Protein AF-A0A1G3BDQ3-F1 (afdb_monomer)

Mean predicted aligned error: 5.45 Å

pLDDT: mean 89.16, std 11.75, range [38.62, 97.94]

Foldseek 3Di:
DDQAFQQDAPPPGDGHRDGPQVPDSHHPVVQLCVCVVFDKDFDPQWDWDADPVQWIWIARNVVRDIGTDDNLLSLLVVCVNVVHRVSVSLVVSCVVVVHDSSVSVVVVVVSSVVCCVVVRIPGDDDD

Solvent-accessible surface area (backbone atoms only — not comparable to full-atom values): 7401 Å² total; per-residue (Å²): 131,85,70,54,58,15,72,51,62,48,98,84,78,53,65,4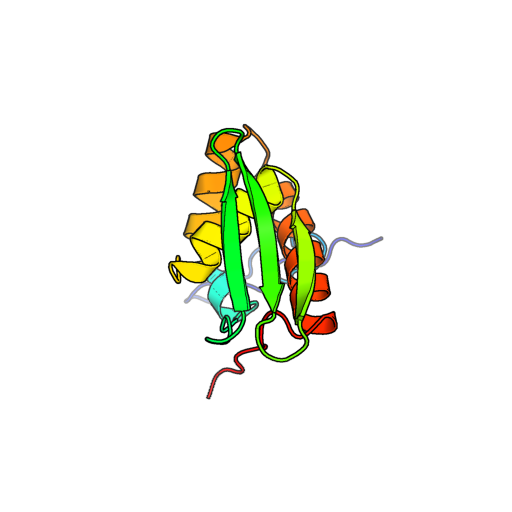5,84,49,54,24,39,82,97,50,57,39,23,82,95,46,44,80,52,42,58,81,76,58,44,69,42,73,48,90,54,50,41,79,50,70,50,98,84,48,36,23,33,39,36,33,69,84,80,71,47,77,46,82,33,55,50,70,53,31,54,53,50,52,43,54,73,68,66,53,57,53,48,55,48,38,52,51,52,20,64,74,71,74,45,59,53,69,58,46,49,44,57,46,51,55,52,50,50,52,33,40,77,70,66,54,26,44,78,48,76,85,127

Radius of gyration: 16.06 Å; Cα contacts (8 Å, |Δi|>4): 171; chains: 1; bounding box: 43×35×44 Å

Nearest PDB structures (foldseek):
  5v1u-assembly2_B  TM=9.048E-01  e=2.085E-05  Thermobaculum terrenum ATCC BAA-798
  6jx3-assembly1_B  TM=8.722E-01  e=1.348E-03  Thermobifida fusca
  8vpo-assembly1_A  TM=6.980E-01  e=4.442E-02  Paramaledivibacter caminithermalis
  7lp4-assembly1_A  TM=5.960E-01  e=4.038E-01  Homo sapiens
  2f21-assembly1_A  TM=6.431E-01  e=1.013E+00  Homo sapiens

Sequence (127 aa):
MSNKQCAFVKRGKNTCRNPAIEGFDFCKSHIDQIDSVLRYKVPDHVRLESSSNELGFIFDANLGHVYYLNTPGTYIFSLMKENKPLPEIVRMVSKRYRVDSTKVLSDFRDFYNNLVDLGLIAKHEAS

Secondary structure (DSSP, 8-state):
---PBP--B-TTSPBP-SBPPTTSSS-GGGGGGGGGT--EE--TTEEEEE-TTS-EEEEETTTTEEEEE-HHHHHHHHHHHTT--HHHHHHHHHHHHT--HHHHHHHHHHHHHHHHHTTSSEE----

Structure (mmCIF, N/CA/C/O backbone):
data_AF-A0A1G3BDQ3-F1
#
_entry.id   AF-A0A1G3BDQ3-F1
#
loop_
_atom_site.group_PDB
_atom_site.id
_atom_site.type_symbol
_atom_site.label_atom_id
_atom_site.label_alt_id
_atom_site.label_comp_id
_atom_site.label_asym_id
_atom_site.label_entity_id
_atom_site.label_seq_id
_atom_site.pdbx_PDB_ins_code
_atom_site.Cartn_x
_atom_site.Cartn_y
_atom_site.Cartn_z
_atom_site.occupancy
_atom_site.B_iso_or_equiv
_atom_site.auth_seq_id
_atom_site.auth_comp_id
_atom_site.auth_asym_id
_atom_site.auth_atom_id
_atom_site.pdbx_PDB_model_num
ATOM 1 N N . MET A 1 1 ? -25.394 6.998 4.418 1.00 47.91 1 MET A N 1
ATOM 2 C CA . MET A 1 1 ? -24.974 5.580 4.387 1.00 47.91 1 MET A CA 1
ATOM 3 C C . MET A 1 1 ? -24.737 5.127 5.822 1.00 47.91 1 MET A C 1
ATOM 5 O O . MET A 1 1 ? -24.151 5.887 6.579 1.00 47.91 1 MET A O 1
ATOM 9 N N . SER A 1 2 ? -25.268 3.972 6.231 1.00 52.28 2 SER A N 1
ATOM 10 C CA . SER A 1 2 ? -25.054 3.432 7.583 1.00 52.28 2 SER A CA 1
ATOM 11 C C . SER A 1 2 ? -23.594 2.993 7.718 1.00 52.28 2 SER A C 1
ATOM 13 O O . SER A 1 2 ? -23.152 2.130 6.960 1.00 52.28 2 SER A O 1
ATOM 15 N N . ASN A 1 3 ? -22.836 3.599 8.638 1.00 65.50 3 ASN A N 1
ATOM 16 C CA . ASN A 1 3 ? -21.499 3.109 8.967 1.00 65.50 3 ASN A CA 1
ATOM 17 C C . ASN A 1 3 ? -21.645 1.712 9.568 1.00 65.50 3 ASN A C 1
ATOM 19 O O . ASN A 1 3 ? -22.240 1.556 10.637 1.00 65.50 3 ASN A O 1
ATOM 23 N N . LYS A 1 4 ? -21.111 0.700 8.871 1.00 83.31 4 LYS A N 1
ATOM 24 C CA . LYS A 1 4 ? -21.060 -0.674 9.380 1.00 83.31 4 LYS A CA 1
ATOM 25 C C . LYS A 1 4 ? -20.415 -0.660 10.766 1.00 83.31 4 LYS A C 1
ATOM 27 O O . LYS A 1 4 ? -19.438 0.052 10.994 1.00 83.31 4 LYS A O 1
ATOM 32 N N . GLN A 1 5 ? -20.971 -1.419 11.704 1.00 88.12 5 GLN A N 1
ATOM 33 C CA . GLN A 1 5 ? -20.341 -1.599 13.010 1.00 88.12 5 GLN A CA 1
ATOM 34 C C . GLN A 1 5 ? -19.093 -2.468 12.879 1.00 88.12 5 GLN A C 1
ATOM 36 O O . GLN A 1 5 ? -19.029 -3.354 12.029 1.00 88.12 5 GLN A O 1
ATOM 41 N N . CYS A 1 6 ? -18.113 -2.213 13.744 1.00 89.50 6 CYS A N 1
ATOM 42 C CA . CYS A 1 6 ? -16.940 -3.061 13.863 1.00 89.50 6 CYS A CA 1
ATOM 43 C C . CYS A 1 6 ? -17.348 -4.501 14.227 1.00 89.50 6 CYS A C 1
ATOM 45 O O . CYS A 1 6 ? -18.009 -4.729 15.238 1.00 89.50 6 CYS A O 1
ATOM 47 N N . ALA A 1 7 ? -16.897 -5.470 13.434 1.00 86.31 7 ALA A N 1
ATOM 48 C CA . ALA A 1 7 ? -17.176 -6.895 13.583 1.00 86.31 7 ALA A CA 1
ATOM 49 C C . ALA A 1 7 ? -16.375 -7.569 14.715 1.00 86.31 7 ALA A C 1
ATOM 51 O O . ALA A 1 7 ? -16.553 -8.756 14.982 1.00 86.31 7 ALA A O 1
ATOM 52 N N . PHE A 1 8 ? -15.492 -6.836 15.402 1.00 84.38 8 PHE A N 1
ATOM 53 C CA . PHE A 1 8 ? -14.625 -7.416 16.422 1.00 84.38 8 PHE A CA 1
ATOM 54 C C . PHE A 1 8 ? -15.410 -7.797 17.684 1.00 84.38 8 PHE A C 1
ATOM 56 O O . PHE A 1 8 ? -16.084 -6.965 18.303 1.00 84.38 8 PHE A O 1
ATOM 63 N N . VAL A 1 9 ? -15.265 -9.055 18.103 1.00 77.88 9 VAL A N 1
ATOM 64 C CA . VAL A 1 9 ? -15.868 -9.603 19.323 1.00 77.88 9 VAL A CA 1
ATOM 65 C C . VAL A 1 9 ? -14.759 -9.917 20.319 1.00 77.88 9 VAL A C 1
ATOM 67 O O . VAL A 1 9 ? -13.880 -10.735 20.050 1.00 77.88 9 VAL A O 1
ATOM 70 N N . LYS A 1 10 ? -14.785 -9.286 21.499 1.00 66.50 10 LYS A N 1
ATOM 71 C CA . LYS A 1 10 ? -13.816 -9.607 22.558 1.00 66.50 10 LYS A CA 1
ATOM 72 C C . LYS A 1 10 ? -14.057 -11.028 23.086 1.00 66.50 10 LYS A C 1
ATOM 74 O O . LYS A 1 10 ? -15.208 -11.463 23.193 1.00 66.50 10 LYS A O 1
ATOM 79 N N . ARG A 1 11 ? -12.988 -11.725 23.506 1.00 53.16 11 ARG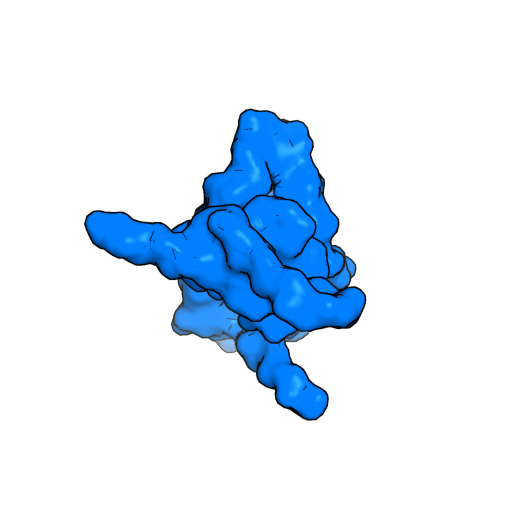 A N 1
ATOM 80 C CA . ARG A 1 11 ? -13.084 -12.958 24.319 1.00 53.16 11 ARG A CA 1
ATOM 81 C C . ARG A 1 11 ? -13.915 -12.635 25.572 1.00 53.16 11 ARG A C 1
ATOM 83 O O . ARG A 1 11 ? -13.428 -11.950 26.462 1.00 53.16 11 ARG A O 1
ATOM 90 N N . GLY A 1 12 ? -15.192 -13.031 25.579 1.00 59.47 12 GLY A N 1
ATOM 91 C CA . GLY A 1 12 ? -16.178 -12.626 26.596 1.00 59.47 12 GLY A CA 1
ATOM 92 C C . GLY A 1 12 ? -17.551 -12.161 26.077 1.00 59.47 12 GLY A C 1
ATOM 93 O O . GLY A 1 12 ? -18.391 -11.811 26.896 1.00 59.47 12 GLY A O 1
ATOM 94 N N . LYS A 1 13 ? -17.809 -12.192 24.756 1.00 61.66 13 LYS A N 1
ATOM 95 C CA . LYS A 1 13 ? -19.111 -11.920 24.084 1.00 61.66 13 LYS A CA 1
ATOM 96 C C . LYS A 1 13 ? -19.553 -10.453 23.952 1.00 61.66 13 LYS A C 1
ATOM 98 O O . LYS A 1 13 ? -20.620 -10.204 23.400 1.00 61.66 13 LYS A O 1
ATOM 103 N N . ASN A 1 14 ? -18.744 -9.477 24.360 1.00 71.31 14 ASN A N 1
ATOM 104 C CA . ASN A 1 14 ? -19.057 -8.072 24.081 1.00 71.31 14 ASN A CA 1
ATOM 105 C C . ASN A 1 14 ? -18.560 -7.676 22.682 1.00 71.31 14 ASN A C 1
ATOM 107 O O . ASN A 1 14 ? -17.355 -7.694 22.410 1.00 71.31 14 ASN A O 1
ATOM 111 N N . THR A 1 15 ? -19.504 -7.323 21.808 1.00 79.94 15 THR A N 1
ATOM 112 C CA . THR A 1 15 ? -19.251 -6.788 20.465 1.00 79.94 15 THR A CA 1
ATOM 113 C C . THR A 1 15 ? -18.719 -5.358 20.544 1.00 79.94 15 THR A C 1
ATOM 115 O O . THR A 1 15 ? -19.117 -4.565 21.406 1.00 79.94 15 THR A O 1
ATOM 118 N N . CYS A 1 16 ? -17.790 -5.009 19.653 1.00 86.88 16 CYS A N 1
ATOM 119 C CA . CYS A 1 16 ? -17.358 -3.627 19.500 1.00 86.88 16 CYS A CA 1
ATOM 120 C C . CYS A 1 16 ? -18.532 -2.759 19.023 1.00 86.88 16 CYS A C 1
ATOM 122 O O . CYS A 1 16 ? -19.231 -3.110 18.080 1.00 86.88 16 CYS A O 1
ATOM 124 N N . ARG A 1 17 ? -18.742 -1.606 19.669 1.00 88.06 17 ARG A N 1
ATOM 125 C CA . ARG A 1 17 ? -19.814 -0.659 19.309 1.00 88.06 17 ARG A CA 1
ATOM 126 C C . ARG A 1 17 ? -19.335 0.502 18.441 1.00 88.06 17 ARG A C 1
ATOM 128 O O . ARG A 1 17 ? -20.145 1.329 18.032 1.00 88.06 17 ARG A O 1
ATOM 135 N N . ASN A 1 18 ? -18.033 0.578 18.178 1.00 90.81 18 ASN A N 1
ATOM 136 C CA . ASN A 1 18 ? -17.467 1.633 17.351 1.00 90.81 18 ASN A CA 1
ATOM 137 C C . ASN A 1 18 ? -17.827 1.398 15.875 1.00 90.81 18 ASN A C 1
ATOM 139 O O . ASN A 1 18 ? -17.906 0.241 15.442 1.00 90.81 18 ASN A O 1
ATOM 143 N N . PRO A 1 19 ? -18.000 2.471 15.084 1.00 90.06 19 PRO A N 1
ATOM 144 C CA . PRO A 1 19 ? -18.123 2.342 13.640 1.00 90.06 19 PRO A CA 1
ATOM 145 C C . PRO A 1 19 ? -16.833 1.753 13.054 1.00 90.06 19 PRO A C 1
ATOM 147 O O . PRO A 1 19 ? -15.727 2.047 13.525 1.00 90.06 19 PRO A O 1
ATOM 150 N N . ALA A 1 20 ? -16.980 0.902 12.044 1.00 90.00 20 ALA A N 1
ATOM 151 C CA . ALA A 1 20 ? -15.863 0.399 11.266 1.00 90.00 20 ALA A CA 1
ATOM 152 C C . ALA A 1 20 ? -15.239 1.527 10.431 1.00 90.00 20 ALA A C 1
ATOM 154 O O . ALA A 1 20 ? -15.898 2.513 10.092 1.00 90.00 20 ALA A O 1
ATOM 155 N N . ILE A 1 21 ? -13.953 1.378 10.125 1.00 89.75 21 ILE A N 1
ATOM 156 C CA . ILE A 1 21 ? -13.254 2.242 9.176 1.00 89.75 21 ILE A CA 1
ATOM 157 C C . ILE A 1 21 ? -13.813 1.945 7.782 1.00 89.75 21 ILE A C 1
ATOM 159 O O . ILE A 1 21 ? -14.098 0.792 7.460 1.00 89.75 21 ILE A O 1
ATOM 163 N N . GLU A 1 22 ? -13.980 2.971 6.952 1.00 85.88 22 GLU A N 1
ATOM 164 C CA . GLU A 1 22 ? -14.427 2.790 5.573 1.00 85.88 22 GLU A CA 1
ATOM 165 C C . GLU A 1 22 ? -13.539 1.777 4.837 1.00 85.88 22 GLU A C 1
ATOM 167 O O . GLU A 1 22 ? -12.313 1.842 4.887 1.00 85.88 22 GLU A O 1
ATOM 172 N N . GLY A 1 23 ? -14.169 0.791 4.196 1.00 84.62 23 GLY A N 1
ATOM 173 C CA . GLY A 1 23 ? -13.456 -0.280 3.507 1.00 84.62 23 GLY A CA 1
ATOM 174 C C . GLY A 1 23 ? -12.968 -1.440 4.378 1.00 84.62 23 GLY A C 1
ATOM 175 O O . GLY A 1 23 ? -12.491 -2.433 3.830 1.00 84.62 23 GLY A O 1
ATOM 176 N N . PHE A 1 24 ? -13.141 -1.359 5.695 1.00 87.81 24 PHE A N 1
ATOM 177 C CA . PHE A 1 24 ? -12.783 -2.408 6.645 1.00 87.81 24 PHE A CA 1
ATOM 178 C C . PHE A 1 24 ? -13.993 -2.818 7.491 1.00 87.81 24 PHE A C 1
ATOM 180 O O . PHE A 1 24 ? -15.007 -2.125 7.561 1.00 87.81 24 PHE A O 1
ATOM 187 N N . ASP A 1 25 ? -13.893 -3.969 8.144 1.00 88.56 25 ASP A N 1
ATOM 188 C CA . ASP A 1 25 ? -14.875 -4.473 9.104 1.00 88.56 25 ASP A CA 1
ATOM 189 C C . ASP A 1 25 ? -14.468 -4.190 10.561 1.00 88.56 25 ASP A C 1
ATOM 191 O O . ASP A 1 25 ? -15.180 -4.563 11.492 1.00 88.56 25 ASP A O 1
ATOM 195 N N . PHE A 1 26 ? -13.361 -3.479 10.791 1.00 89.81 26 PHE A N 1
ATOM 196 C CA . PHE A 1 26 ? -12.863 -3.124 12.119 1.00 89.81 26 PHE A CA 1
ATOM 197 C C . PHE A 1 26 ? -12.727 -1.606 12.328 1.00 89.81 26 PHE A C 1
ATOM 199 O O . PHE A 1 26 ? -12.630 -0.830 11.381 1.00 89.81 26 PHE A O 1
ATOM 206 N N . CYS A 1 27 ? -12.751 -1.158 13.590 1.00 91.75 27 CYS A N 1
ATOM 207 C CA . CYS A 1 27 ? -12.581 0.254 13.963 1.00 91.75 27 CYS A CA 1
ATOM 208 C C . CYS A 1 27 ? -11.113 0.615 14.253 1.00 91.75 27 CYS A C 1
ATOM 210 O O . CYS A 1 27 ? -10.278 -0.266 14.439 1.00 91.75 27 CYS A O 1
ATOM 212 N N . LYS A 1 28 ? -10.828 1.909 14.466 1.00 91.06 28 LYS A N 1
ATOM 213 C CA . LYS A 1 28 ? -9.493 2.426 14.841 1.00 91.06 28 LYS A CA 1
ATOM 214 C C . LYS A 1 28 ? -8.832 1.699 16.023 1.00 91.06 28 LYS A C 1
ATOM 216 O O . LYS A 1 28 ? -7.634 1.455 15.995 1.00 91.06 28 LYS A O 1
ATOM 221 N N . SER A 1 29 ? -9.594 1.304 17.044 1.00 90.56 29 SER A N 1
ATOM 222 C CA . SER A 1 29 ? -9.063 0.564 18.205 1.00 90.56 29 SER A CA 1
ATOM 223 C C . SER A 1 29 ? -8.635 -0.878 17.901 1.00 90.56 29 SER A C 1
ATOM 225 O O . SER A 1 29 ? -8.088 -1.536 18.776 1.00 90.56 29 SER A O 1
ATOM 227 N N . HIS A 1 30 ? -8.920 -1.384 16.701 1.00 90.62 30 HIS A N 1
ATOM 228 C CA . HIS A 1 30 ? -8.643 -2.757 16.281 1.00 90.62 30 HIS A CA 1
ATOM 229 C C . HIS A 1 30 ? -7.792 -2.804 15.001 1.00 90.62 30 HIS A C 1
ATOM 231 O O . HIS A 1 30 ? -7.784 -3.819 14.313 1.00 90.62 30 HIS A O 1
ATOM 237 N N . ILE A 1 31 ? -7.060 -1.725 14.689 1.00 91.38 31 ILE A N 1
ATOM 238 C CA . ILE A 1 31 ? -6.136 -1.668 13.541 1.00 91.38 31 ILE A CA 1
ATOM 239 C C . ILE A 1 31 ? -5.095 -2.783 13.595 1.00 91.38 31 ILE A C 1
ATOM 241 O O . ILE A 1 31 ? -4.716 -3.294 12.551 1.00 91.38 31 ILE A O 1
ATOM 245 N N . ASP A 1 32 ? -4.705 -3.227 14.789 1.00 88.75 32 ASP A N 1
ATOM 246 C CA . ASP A 1 32 ? -3.755 -4.329 14.977 1.00 88.75 32 ASP A CA 1
ATOM 247 C C . ASP A 1 32 ? -4.203 -5.653 14.325 1.00 88.75 32 ASP A C 1
ATOM 249 O O . ASP A 1 32 ? -3.411 -6.576 14.189 1.00 88.75 32 ASP A O 1
ATOM 253 N N . GLN A 1 33 ? -5.468 -5.761 13.906 1.00 83.31 33 GLN A N 1
ATOM 254 C CA . GLN A 1 33 ? -6.001 -6.925 13.197 1.00 83.31 33 GLN A CA 1
ATOM 255 C C . GLN A 1 33 ? -5.785 -6.875 11.680 1.00 83.31 33 GLN A C 1
ATOM 257 O O . GLN A 1 33 ? -6.108 -7.843 10.996 1.00 83.31 33 GLN A O 1
ATOM 262 N N . ILE A 1 34 ? -5.261 -5.784 11.120 1.00 84.94 34 ILE A N 1
ATOM 263 C CA . ILE A 1 34 ? -5.207 -5.609 9.665 1.00 84.94 34 ILE A CA 1
ATOM 264 C C . ILE A 1 34 ? -4.361 -6.664 8.940 1.00 84.94 34 ILE A C 1
ATOM 266 O O . ILE A 1 34 ? -4.706 -7.019 7.819 1.00 84.94 34 ILE A O 1
ATOM 270 N N . ASP A 1 35 ? -3.338 -7.242 9.575 1.00 84.06 35 ASP A N 1
ATOM 271 C CA . ASP A 1 35 ? -2.552 -8.347 8.994 1.00 84.06 35 ASP A CA 1
ATOM 272 C C . ASP A 1 35 ? -3.390 -9.626 8.770 1.00 84.06 35 ASP A C 1
ATOM 274 O O . ASP A 1 35 ? -2.983 -10.542 8.053 1.00 84.06 35 ASP A O 1
ATOM 278 N N . SER A 1 36 ? -4.572 -9.732 9.389 1.00 79.06 36 SER A N 1
ATOM 279 C CA . SER A 1 36 ? -5.532 -10.808 9.097 1.00 79.06 36 SER A CA 1
ATOM 280 C C . SER A 1 36 ? -6.379 -10.533 7.851 1.00 79.06 36 SER A C 1
ATOM 282 O O . SER A 1 36 ? -6.925 -11.468 7.276 1.00 79.06 36 SER A O 1
ATOM 284 N N . VAL A 1 37 ? -6.456 -9.270 7.421 1.00 80.56 37 VAL A N 1
ATOM 285 C CA . VAL A 1 37 ? -7.320 -8.802 6.327 1.00 80.56 37 VAL A CA 1
ATOM 286 C C . VAL A 1 37 ? -6.517 -8.516 5.064 1.00 80.56 37 VAL A C 1
ATOM 288 O O . VAL A 1 37 ? -6.921 -8.887 3.966 1.00 80.56 37 VAL A O 1
ATOM 291 N N . LEU A 1 38 ? -5.375 -7.853 5.212 1.00 84.31 38 LEU A N 1
ATOM 292 C CA . LEU A 1 38 ? -4.472 -7.515 4.128 1.00 84.31 38 LEU A CA 1
ATOM 293 C C . LEU A 1 38 ? -3.174 -8.278 4.342 1.00 84.31 38 LEU A C 1
ATOM 295 O O . LEU A 1 38 ? -2.414 -8.020 5.269 1.00 84.31 38 LEU A O 1
ATOM 299 N N . ARG A 1 39 ? -2.919 -9.228 3.452 1.00 86.88 39 ARG A N 1
ATOM 300 C CA . ARG A 1 39 ? -1.662 -9.964 3.394 1.00 86.88 39 ARG A CA 1
ATOM 301 C C . ARG A 1 39 ? -1.100 -9.859 1.999 1.00 86.88 39 ARG A C 1
ATOM 303 O O . ARG A 1 39 ? -1.841 -9.919 1.015 1.00 86.88 39 ARG A O 1
ATOM 310 N N . TYR A 1 40 ? 0.205 -9.692 1.912 1.00 93.00 40 TYR A N 1
ATOM 311 C CA . TYR A 1 40 ? 0.887 -9.572 0.639 1.00 93.00 40 TYR A CA 1
ATOM 312 C C . TYR A 1 40 ? 2.227 -10.279 0.669 1.00 93.00 40 TYR A C 1
ATOM 314 O O . TYR A 1 40 ? 2.826 -10.488 1.722 1.00 93.00 40 TYR A O 1
ATOM 322 N N . LYS A 1 41 ? 2.702 -10.595 -0.529 1.00 93.94 41 LYS A N 1
ATOM 323 C CA . LYS A 1 41 ? 4.095 -10.908 -0.803 1.00 93.94 41 LYS A CA 1
ATOM 324 C C . LYS A 1 41 ? 4.563 -10.013 -1.941 1.00 93.94 41 LYS A C 1
ATOM 326 O O . LYS A 1 41 ? 3.891 -9.935 -2.969 1.00 93.94 41 LYS A O 1
ATOM 331 N N . VAL A 1 42 ? 5.707 -9.359 -1.764 1.00 95.62 42 VAL A N 1
ATOM 332 C CA . VAL A 1 42 ? 6.389 -8.658 -2.859 1.00 95.62 42 VAL A CA 1
ATOM 333 C C . VAL A 1 42 ? 7.212 -9.696 -3.636 1.00 95.62 42 VAL A C 1
ATOM 335 O O . VAL A 1 42 ? 8.059 -10.345 -3.019 1.00 95.62 42 VAL A O 1
ATOM 338 N N . PRO A 1 43 ? 6.971 -9.916 -4.941 1.00 95.31 43 PRO A N 1
ATOM 339 C CA . PRO A 1 43 ? 7.758 -10.851 -5.740 1.00 95.31 43 PRO A CA 1
ATOM 340 C C . PRO A 1 43 ? 9.228 -10.424 -5.870 1.00 95.31 43 PRO A C 1
ATOM 342 O O . PRO A 1 43 ? 9.543 -9.236 -5.889 1.00 95.31 43 PRO A O 1
ATOM 345 N N . ASP A 1 44 ? 10.135 -11.389 -6.042 1.00 94.69 44 ASP A N 1
ATOM 346 C CA . ASP A 1 44 ? 11.586 -11.126 -6.073 1.00 94.69 44 ASP A CA 1
ATOM 347 C C . ASP A 1 44 ? 12.030 -10.276 -7.277 1.00 94.69 44 ASP A C 1
ATOM 349 O O . ASP A 1 44 ? 13.002 -9.522 -7.199 1.00 94.69 44 ASP A O 1
ATOM 353 N N . HIS A 1 45 ? 11.301 -10.372 -8.392 1.00 94.94 45 HIS A N 1
ATOM 354 C CA . HIS A 1 45 ? 11.557 -9.589 -9.603 1.00 94.94 45 HIS A CA 1
ATOM 355 C C . HIS A 1 45 ? 11.107 -8.127 -9.480 1.00 94.94 45 HIS A C 1
ATOM 357 O O . HIS A 1 45 ? 11.506 -7.303 -10.299 1.00 94.94 45 HIS A O 1
ATOM 363 N N . VAL A 1 46 ? 10.313 -7.791 -8.459 1.00 97.31 46 VAL A N 1
ATOM 364 C CA . VAL A 1 46 ? 9.838 -6.431 -8.203 1.00 97.31 46 VAL A CA 1
ATOM 365 C C . VAL A 1 46 ? 10.847 -5.721 -7.309 1.00 97.31 46 VAL A C 1
ATOM 367 O O . VAL A 1 46 ? 11.015 -6.063 -6.136 1.00 97.31 46 VAL A O 1
ATOM 370 N N . ARG A 1 47 ? 11.544 -4.719 -7.840 1.00 96.44 47 ARG A N 1
ATOM 371 C CA . ARG A 1 47 ? 12.589 -3.963 -7.132 1.00 96.44 47 ARG A CA 1
ATOM 372 C C . ARG A 1 47 ? 12.120 -2.545 -6.849 1.00 96.44 47 ARG A C 1
ATOM 374 O O . ARG A 1 47 ? 11.413 -1.966 -7.661 1.00 96.44 47 ARG A O 1
ATOM 381 N N . LEU A 1 48 ? 12.508 -2.004 -5.697 1.00 96.38 48 LEU A N 1
ATOM 382 C CA . LEU A 1 48 ? 12.325 -0.591 -5.384 1.00 96.38 48 LEU A CA 1
ATOM 383 C C . LEU A 1 48 ? 13.668 0.103 -5.568 1.00 96.38 48 LEU A C 1
ATOM 385 O O . LEU A 1 48 ? 14.634 -0.277 -4.914 1.00 96.38 48 LEU A O 1
ATOM 389 N N . GLU A 1 49 ? 13.694 1.128 -6.406 1.00 94.12 49 GLU A N 1
ATOM 390 C CA . GLU A 1 49 ? 14.829 2.030 -6.559 1.00 94.12 49 GLU A CA 1
ATOM 391 C C . GLU A 1 49 ? 14.398 3.410 -6.060 1.00 94.12 49 GLU A C 1
ATOM 393 O O . GLU A 1 49 ? 13.388 3.953 -6.509 1.00 94.12 49 GLU A O 1
ATOM 398 N N . SER A 1 50 ? 15.131 3.980 -5.106 1.00 87.00 50 SER A N 1
ATOM 399 C CA . SER A 1 50 ? 14.802 5.278 -4.503 1.00 87.00 50 SER A CA 1
ATOM 400 C C . SER A 1 50 ? 15.984 6.233 -4.575 1.00 87.00 50 SER A C 1
ATOM 402 O O . SER A 1 50 ? 17.118 5.839 -4.303 1.00 87.00 50 SER A O 1
ATOM 404 N N . SER A 1 51 ? 15.721 7.499 -4.888 1.00 79.12 51 SER A N 1
ATOM 405 C CA . SER A 1 51 ? 16.722 8.566 -4.886 1.00 79.12 51 SER A CA 1
ATOM 406 C C . SER A 1 51 ? 16.779 9.311 -3.550 1.00 79.12 51 SER A C 1
ATOM 408 O O . SER A 1 51 ? 15.904 9.196 -2.692 1.00 79.12 51 SER A O 1
ATOM 410 N N . SER A 1 52 ? 17.818 10.129 -3.375 1.00 76.06 52 SER A N 1
ATOM 411 C CA . SER A 1 52 ? 18.054 10.930 -2.163 1.00 76.06 52 SER A CA 1
ATOM 412 C C . SER A 1 52 ? 16.948 11.945 -1.835 1.00 76.06 52 SER A C 1
ATOM 414 O O . SER A 1 52 ? 16.894 12.439 -0.714 1.00 76.06 52 SER A O 1
ATOM 416 N N . ASN A 1 53 ? 16.060 12.251 -2.784 1.00 77.56 53 ASN A N 1
ATOM 417 C CA . ASN A 1 53 ? 14.899 13.131 -2.611 1.00 77.56 53 ASN A CA 1
ATOM 418 C C . ASN A 1 53 ? 13.621 12.392 -2.158 1.00 77.56 53 ASN A C 1
ATOM 420 O O . ASN A 1 53 ? 1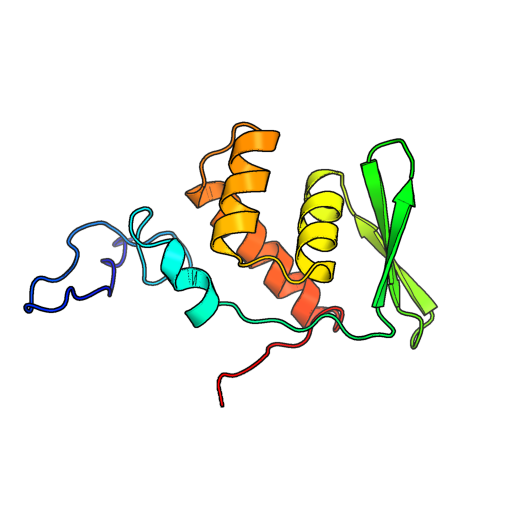2.532 12.953 -2.252 1.00 77.56 53 ASN A O 1
ATOM 424 N N . GLU A 1 54 ? 13.743 11.140 -1.706 1.00 80.62 54 GLU A N 1
ATOM 425 C CA . GLU A 1 54 ? 12.637 10.298 -1.221 1.00 80.62 54 GLU A CA 1
ATOM 426 C C . GLU A 1 54 ? 11.570 9.946 -2.274 1.00 80.62 54 GLU A C 1
ATOM 428 O O . GLU A 1 54 ? 10.526 9.388 -1.933 1.00 80.62 54 GLU A O 1
ATOM 433 N N . LEU A 1 55 ? 11.814 10.258 -3.549 1.00 91.75 55 LEU A N 1
ATOM 434 C CA . LEU A 1 55 ? 11.065 9.701 -4.670 1.00 91.75 55 LEU A CA 1
ATOM 435 C C . LEU A 1 55 ? 11.696 8.375 -5.085 1.00 91.75 55 LEU A C 1
ATOM 437 O O . LEU A 1 55 ? 12.899 8.157 -4.925 1.00 91.75 55 LEU A O 1
ATOM 441 N N . GLY A 1 56 ? 10.880 7.491 -5.640 1.00 94.06 56 GLY A N 1
ATOM 442 C CA . GLY A 1 56 ? 11.344 6.202 -6.115 1.00 94.06 56 GLY A CA 1
ATOM 443 C C . GLY A 1 56 ? 10.495 5.670 -7.249 1.00 94.06 56 GLY A C 1
ATOM 444 O O . GLY A 1 56 ? 9.467 6.239 -7.619 1.00 94.06 56 GLY A O 1
ATOM 445 N N . PHE A 1 57 ? 10.944 4.561 -7.809 1.00 96.44 57 PHE A N 1
ATOM 446 C CA . PHE A 1 57 ? 10.183 3.795 -8.773 1.00 96.44 57 PHE A CA 1
ATOM 447 C C . PHE A 1 57 ? 10.272 2.308 -8.458 1.00 96.44 57 PHE A C 1
ATOM 449 O O . PHE A 1 57 ? 11.259 1.812 -7.912 1.00 96.44 57 PHE A O 1
ATOM 456 N N . ILE A 1 58 ? 9.211 1.598 -8.816 1.00 97.56 58 ILE A N 1
ATOM 457 C CA . ILE A 1 58 ? 9.188 0.146 -8.830 1.00 97.56 58 ILE A CA 1
ATOM 458 C C . ILE A 1 58 ? 9.637 -0.306 -10.217 1.00 97.56 58 ILE A C 1
ATOM 460 O O . ILE A 1 58 ? 9.064 0.125 -11.218 1.00 97.56 58 ILE A O 1
ATOM 464 N N . PHE A 1 59 ? 10.643 -1.174 -10.270 1.00 97.50 59 PHE A N 1
ATOM 465 C CA . PHE A 1 59 ? 11.072 -1.858 -11.484 1.00 97.50 59 PHE A CA 1
ATOM 466 C C . PHE A 1 59 ? 10.613 -3.314 -11.453 1.00 97.50 59 PHE A C 1
ATOM 468 O O . PHE A 1 59 ? 11.024 -4.081 -10.580 1.00 97.50 59 PHE A O 1
ATOM 475 N N . ASP A 1 60 ? 9.769 -3.689 -12.409 1.00 97.06 60 ASP A N 1
ATOM 476 C CA . ASP A 1 60 ? 9.416 -5.080 -12.678 1.00 97.06 60 ASP A CA 1
ATOM 477 C C . ASP A 1 60 ? 10.456 -5.673 -13.637 1.00 97.06 60 ASP A C 1
ATOM 479 O O . ASP A 1 60 ? 10.439 -5.408 -14.840 1.00 97.06 60 ASP A O 1
ATOM 483 N N . ALA A 1 61 ? 11.373 -6.481 -13.102 1.00 96.06 61 ALA A N 1
ATOM 484 C CA . ALA A 1 61 ? 12.461 -7.069 -13.878 1.00 96.06 61 ALA A CA 1
ATOM 485 C C . ALA A 1 61 ? 12.015 -8.174 -14.854 1.00 96.06 61 ALA A C 1
ATOM 487 O O . ALA A 1 61 ? 12.809 -8.560 -15.711 1.00 96.06 61 ALA A O 1
ATOM 488 N N . ASN A 1 62 ? 10.783 -8.684 -14.744 1.00 95.19 62 ASN A N 1
ATOM 489 C CA . ASN A 1 62 ? 10.258 -9.683 -15.673 1.00 95.19 62 ASN A CA 1
ATOM 490 C C . ASN A 1 62 ? 9.685 -9.030 -16.933 1.00 95.19 62 ASN A C 1
ATOM 492 O O . ASN A 1 62 ? 9.893 -9.538 -18.032 1.00 95.19 62 ASN A O 1
ATOM 496 N N . LEU A 1 63 ? 8.960 -7.919 -16.771 1.00 95.38 63 LEU A N 1
ATOM 497 C CA . LEU A 1 63 ? 8.282 -7.228 -17.875 1.00 95.38 63 LEU A CA 1
ATOM 498 C C . LEU A 1 63 ? 9.048 -6.000 -18.387 1.00 95.38 63 LEU A C 1
ATOM 500 O O . LEU A 1 63 ? 8.743 -5.481 -19.457 1.00 95.38 63 LEU A O 1
ATOM 504 N N . GLY A 1 64 ? 10.034 -5.516 -17.629 1.00 95.44 64 GLY A N 1
ATOM 505 C CA . GLY A 1 64 ? 10.756 -4.279 -17.927 1.00 95.44 64 GLY A CA 1
ATOM 506 C C . GLY A 1 64 ? 9.949 -3.009 -17.633 1.00 95.44 64 GLY A C 1
ATOM 507 O O . GLY A 1 64 ? 10.329 -1.929 -18.082 1.00 95.44 64 GLY A O 1
ATOM 508 N N . HIS A 1 65 ? 8.836 -3.113 -16.901 1.00 97.25 65 HIS A N 1
ATOM 509 C CA . HIS A 1 65 ? 7.993 -1.968 -16.563 1.00 97.25 65 HIS A CA 1
ATOM 510 C C . HIS A 1 65 ? 8.586 -1.141 -15.417 1.00 97.25 65 HIS A C 1
ATOM 512 O O . HIS A 1 65 ? 9.184 -1.671 -14.478 1.00 97.25 65 HIS A O 1
ATOM 518 N N . VAL A 1 66 ? 8.359 0.173 -15.478 1.00 97.06 66 VAL A N 1
ATOM 519 C CA . VAL A 1 66 ? 8.765 1.140 -14.455 1.00 97.06 66 VAL A CA 1
ATOM 520 C C . VAL A 1 66 ? 7.538 1.911 -13.983 1.00 97.06 66 VAL A C 1
ATOM 522 O O . VAL A 1 66 ? 6.836 2.519 -14.790 1.00 97.06 66 VAL A O 1
ATOM 525 N N . TYR A 1 67 ? 7.305 1.919 -12.672 1.00 97.00 67 TYR A N 1
ATOM 526 C CA . TYR A 1 67 ? 6.183 2.616 -12.044 1.00 97.00 67 TYR A CA 1
ATOM 527 C C . TYR A 1 67 ? 6.707 3.650 -11.057 1.00 97.00 67 TYR A C 1
ATOM 529 O O . TYR A 1 67 ? 7.332 3.301 -10.058 1.00 97.00 67 TYR A O 1
ATOM 537 N N . TYR A 1 68 ? 6.451 4.926 -11.321 1.00 95.88 68 TYR A N 1
ATOM 538 C CA . TYR A 1 68 ? 6.886 6.003 -10.437 1.00 95.88 68 TYR A CA 1
ATOM 539 C C . TYR A 1 68 ? 6.014 6.083 -9.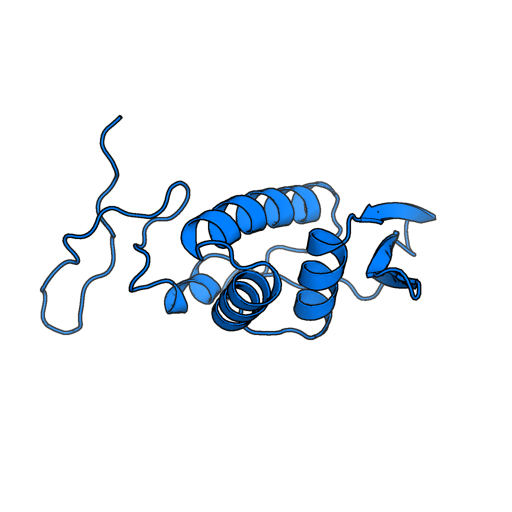186 1.00 95.88 68 TYR A C 1
ATOM 541 O O . TYR A 1 68 ? 4.786 6.023 -9.257 1.00 95.88 68 TYR A O 1
ATOM 549 N N . LEU A 1 69 ? 6.662 6.269 -8.041 1.00 96.06 69 LEU A N 1
ATOM 550 C CA . LEU A 1 69 ? 6.022 6.483 -6.756 1.00 96.06 69 LEU A CA 1
ATOM 551 C C .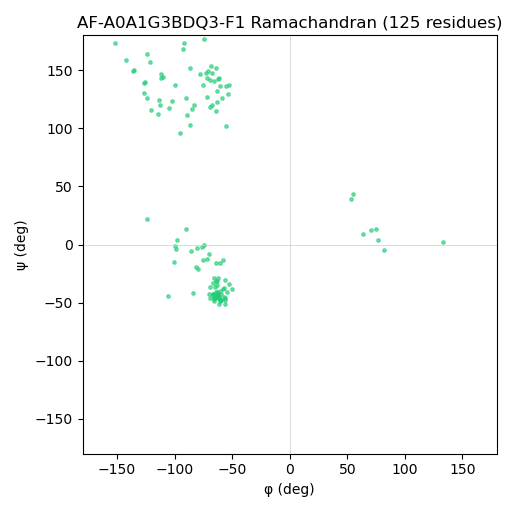 LEU A 1 69 ? 6.278 7.912 -6.278 1.00 96.06 69 LEU A C 1
ATOM 553 O O . LEU A 1 69 ? 7.365 8.471 -6.425 1.00 96.06 69 LEU A O 1
ATOM 557 N N . ASN A 1 70 ? 5.268 8.493 -5.638 1.00 94.25 70 ASN A N 1
ATOM 558 C CA . ASN A 1 70 ? 5.459 9.700 -4.843 1.00 94.25 70 ASN A CA 1
ATOM 559 C C . ASN A 1 70 ? 6.163 9.366 -3.513 1.00 94.25 70 ASN A C 1
ATOM 561 O O . ASN A 1 70 ? 6.417 8.201 -3.193 1.00 94.25 70 ASN A O 1
ATOM 565 N N . THR A 1 71 ? 6.465 10.386 -2.711 1.00 95.31 71 THR A N 1
ATOM 566 C CA . THR A 1 71 ? 7.198 10.209 -1.450 1.00 95.31 71 THR A CA 1
ATOM 567 C C . THR A 1 71 ? 6.489 9.279 -0.448 1.00 95.31 71 THR A C 1
ATOM 569 O O . THR A 1 71 ? 7.136 8.349 0.038 1.00 95.31 71 THR A O 1
ATOM 572 N N . PRO A 1 72 ? 5.174 9.423 -0.154 1.00 95.56 72 PRO A N 1
ATOM 573 C CA . PRO A 1 72 ? 4.480 8.477 0.724 1.00 95.56 72 PRO A CA 1
ATOM 574 C C . PRO A 1 72 ? 4.447 7.047 0.178 1.00 95.56 72 PRO A C 1
ATOM 576 O O . PRO A 1 72 ? 4.695 6.112 0.932 1.00 95.56 72 PRO A O 1
ATOM 579 N N . GLY A 1 73 ? 4.182 6.871 -1.121 1.00 96.56 73 GLY A N 1
ATOM 580 C CA . GLY A 1 73 ? 4.146 5.557 -1.765 1.00 96.56 73 GLY A CA 1
ATOM 581 C C . GLY A 1 73 ? 5.503 4.859 -1.727 1.00 96.56 73 GLY A C 1
ATOM 582 O O . GLY A 1 73 ? 5.567 3.676 -1.411 1.00 96.56 73 GLY A O 1
ATOM 583 N N . THR A 1 74 ? 6.589 5.604 -1.955 1.00 97.12 74 THR A N 1
ATOM 584 C CA . THR A 1 74 ? 7.971 5.101 -1.855 1.00 97.12 74 THR A CA 1
ATOM 585 C C . THR A 1 74 ? 8.261 4.590 -0.447 1.00 97.12 74 THR A C 1
ATOM 587 O O . THR A 1 74 ? 8.745 3.473 -0.280 1.00 97.12 74 THR A O 1
ATOM 590 N N . TYR A 1 75 ? 7.901 5.374 0.573 1.00 96.56 75 TYR A N 1
ATOM 591 C CA . TYR A 1 75 ? 8.103 4.993 1.969 1.00 96.56 75 TYR A CA 1
ATOM 592 C C . TYR A 1 75 ? 7.240 3.797 2.391 1.00 96.56 75 TYR A C 1
ATOM 594 O O . TYR A 1 75 ? 7.716 2.888 3.064 1.00 96.56 75 TYR A O 1
ATOM 602 N N . ILE A 1 76 ? 5.971 3.763 1.981 1.00 96.88 76 ILE A N 1
ATOM 603 C CA . ILE A 1 76 ? 5.090 2.620 2.248 1.00 96.88 76 ILE A CA 1
ATOM 604 C C . ILE A 1 76 ? 5.663 1.359 1.598 1.00 96.88 76 ILE A C 1
ATOM 606 O O . ILE A 1 76 ? 5.793 0.333 2.262 1.00 96.88 76 ILE A O 1
ATOM 610 N N . PHE A 1 77 ? 6.047 1.433 0.322 1.00 97.31 77 PHE A N 1
ATOM 611 C CA . PHE A 1 77 ? 6.547 0.276 -0.412 1.00 97.31 77 PHE A CA 1
ATOM 612 C C . PHE A 1 77 ? 7.894 -0.226 0.130 1.00 97.31 77 PHE A C 1
ATOM 614 O O . PHE A 1 77 ? 8.123 -1.436 0.160 1.00 97.31 77 PHE A O 1
ATOM 621 N N . SER A 1 78 ? 8.767 0.659 0.631 1.00 96.12 78 SER A N 1
ATOM 622 C CA . SER A 1 78 ? 10.011 0.238 1.290 1.00 96.12 78 SER A CA 1
ATOM 623 C C . SER A 1 78 ? 9.727 -0.573 2.558 1.00 96.12 78 SER A C 1
ATOM 625 O O . SER A 1 78 ? 10.282 -1.656 2.729 1.00 96.12 78 SER A O 1
ATOM 627 N N . LEU A 1 79 ? 8.788 -0.117 3.398 1.00 96.38 79 LEU A N 1
ATOM 628 C CA . LEU A 1 79 ? 8.352 -0.853 4.590 1.00 96.38 79 LEU A CA 1
ATOM 629 C C . LEU A 1 79 ? 7.695 -2.195 4.232 1.00 96.38 79 LEU A C 1
ATOM 631 O O . LEU A 1 79 ? 7.874 -3.181 4.949 1.00 96.38 79 LEU A O 1
ATOM 635 N N . MET A 1 80 ? 6.975 -2.250 3.106 1.00 95.56 80 MET A N 1
ATOM 636 C CA . MET A 1 80 ? 6.415 -3.495 2.581 1.00 95.56 80 MET A CA 1
ATOM 637 C C . MET A 1 80 ? 7.505 -4.485 2.150 1.00 95.56 80 MET A C 1
ATOM 639 O O . MET A 1 80 ? 7.426 -5.662 2.496 1.00 95.56 80 MET A O 1
ATOM 643 N N . LYS A 1 81 ? 8.557 -4.032 1.451 1.00 94.00 81 LYS A N 1
ATOM 644 C CA . LYS A 1 81 ? 9.707 -4.889 1.091 1.00 94.00 81 LYS A CA 1
ATOM 645 C C . LYS A 1 81 ? 10.466 -5.407 2.312 1.00 94.00 81 LYS A C 1
ATOM 647 O O . LYS A 1 81 ? 10.989 -6.517 2.273 1.00 94.00 81 LYS A O 1
ATOM 652 N N . GLU A 1 82 ? 10.504 -4.633 3.392 1.00 94.38 82 GLU A N 1
ATOM 653 C CA . GLU A 1 82 ? 11.064 -5.047 4.684 1.00 94.38 82 GLU A CA 1
ATOM 654 C C . GLU A 1 82 ? 10.163 -6.032 5.458 1.00 94.38 82 GLU A C 1
ATOM 656 O O . GLU A 1 82 ? 10.530 -6.454 6.555 1.00 94.38 82 GLU A O 1
ATOM 661 N N . ASN A 1 83 ? 8.998 -6.408 4.911 1.00 92.31 83 ASN A N 1
ATOM 662 C CA . ASN A 1 83 ? 7.986 -7.254 5.553 1.00 92.31 83 ASN A CA 1
ATOM 663 C C . ASN A 1 83 ? 7.568 -6.739 6.942 1.00 92.31 83 ASN A C 1
ATOM 665 O O . ASN A 1 83 ? 7.377 -7.517 7.880 1.00 92.31 83 ASN A O 1
ATOM 669 N N . LYS A 1 84 ? 7.441 -5.414 7.096 1.00 94.56 84 LYS A N 1
ATOM 670 C CA . LYS A 1 84 ? 6.926 -4.830 8.339 1.00 94.56 84 LYS A CA 1
ATOM 671 C C . LYS A 1 84 ? 5.452 -5.217 8.539 1.00 94.56 84 LYS A C 1
ATOM 673 O O . LYS A 1 84 ? 4.690 -5.178 7.569 1.00 94.56 84 LYS A O 1
ATOM 678 N N . PRO A 1 85 ? 5.022 -5.517 9.781 1.00 93.75 85 PRO A N 1
ATOM 679 C CA . PRO A 1 85 ? 3.607 -5.704 10.092 1.00 93.75 85 PRO A CA 1
ATOM 680 C C . PRO A 1 85 ? 2.798 -4.473 9.682 1.00 93.75 85 PRO A C 1
ATOM 682 O O . PRO A 1 85 ? 3.205 -3.340 9.954 1.00 93.75 85 PRO A O 1
ATOM 685 N N . LEU A 1 86 ? 1.635 -4.657 9.062 1.00 93.81 86 LEU A N 1
ATOM 686 C CA . LEU A 1 86 ? 0.817 -3.539 8.592 1.00 93.81 86 LEU A CA 1
ATOM 687 C C . LEU A 1 86 ? 0.408 -2.544 9.694 1.00 93.81 86 LEU A C 1
ATOM 689 O O . LEU A 1 86 ? 0.451 -1.341 9.417 1.00 93.81 86 LEU A O 1
ATOM 693 N N . PRO A 1 87 ? 0.078 -2.955 10.939 1.00 94.38 87 PRO A N 1
ATOM 694 C CA . PRO A 1 87 ? -0.153 -2.005 12.028 1.00 94.38 87 PRO A CA 1
ATOM 695 C C . PRO A 1 87 ? 1.058 -1.098 12.272 1.00 94.38 87 PRO A C 1
ATOM 697 O O . PRO A 1 87 ? 0.914 0.099 12.540 1.00 94.38 87 PRO A O 1
ATOM 700 N N . GLU A 1 88 ? 2.267 -1.648 12.137 1.00 95.75 88 GLU A N 1
ATOM 701 C CA . GLU A 1 88 ? 3.499 -0.884 12.271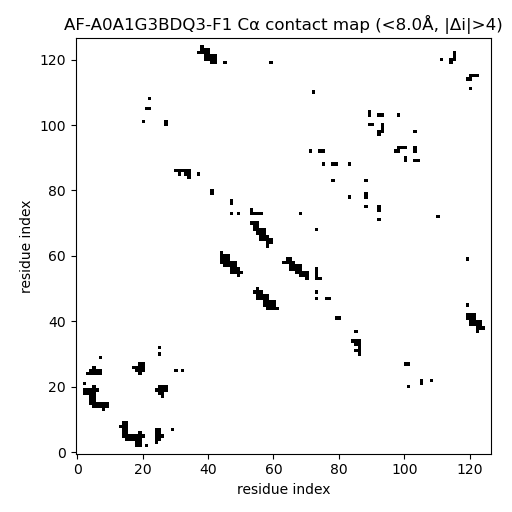 1.00 95.75 88 GLU A CA 1
ATOM 702 C C . GLU A 1 88 ? 3.695 0.081 11.097 1.00 95.75 88 GLU A C 1
ATOM 704 O O . GLU A 1 88 ? 4.004 1.248 11.344 1.00 95.75 88 GLU A O 1
ATOM 709 N N . ILE A 1 89 ? 3.429 -0.346 9.856 1.00 96.75 89 ILE A N 1
ATOM 710 C CA . ILE A 1 89 ? 3.462 0.539 8.678 1.00 96.75 89 ILE A CA 1
ATOM 711 C C . ILE A 1 89 ? 2.516 1.726 8.880 1.00 96.75 89 ILE A C 1
ATOM 713 O O . ILE A 1 89 ? 2.937 2.880 8.770 1.00 96.75 89 ILE A O 1
ATOM 717 N N . VAL A 1 90 ? 1.260 1.465 9.255 1.00 96.38 90 VAL A N 1
ATOM 718 C CA . VAL A 1 90 ? 0.249 2.507 9.500 1.00 96.38 90 VAL A CA 1
ATOM 719 C C . VAL A 1 90 ? 0.728 3.490 10.565 1.00 96.38 90 VAL A C 1
ATOM 721 O O . VAL A 1 90 ? 0.644 4.705 10.372 1.00 96.38 90 VAL A O 1
ATOM 724 N N . ARG A 1 91 ? 1.286 2.987 11.672 1.00 97.00 91 ARG A N 1
ATOM 725 C CA . ARG A 1 91 ? 1.842 3.813 12.750 1.00 97.00 91 ARG A CA 1
ATOM 726 C C . ARG A 1 91 ? 3.018 4.671 12.271 1.00 97.00 91 ARG A C 1
ATOM 728 O O . ARG A 1 91 ? 3.075 5.857 12.599 1.00 97.00 91 ARG A O 1
ATOM 735 N N . MET A 1 92 ? 3.954 4.094 11.517 1.00 97.81 92 MET A N 1
ATOM 736 C CA . MET A 1 92 ? 5.147 4.787 11.016 1.00 97.81 92 MET A CA 1
ATOM 737 C C . MET A 1 92 ? 4.778 5.898 10.030 1.00 97.81 92 MET A C 1
ATOM 739 O O . MET A 1 92 ? 5.245 7.028 10.179 1.00 97.81 92 MET A O 1
ATOM 743 N N . VAL A 1 93 ? 3.882 5.613 9.084 1.00 97.50 93 VAL A N 1
ATOM 744 C CA . VAL A 1 93 ? 3.386 6.580 8.094 1.00 97.50 93 VAL A CA 1
ATOM 745 C C . VAL A 1 93 ? 2.574 7.685 8.774 1.00 97.50 93 VAL A C 1
ATOM 747 O O . VAL A 1 93 ? 2.834 8.866 8.545 1.00 97.50 93 VAL A O 1
ATOM 750 N N . SER A 1 94 ? 1.655 7.323 9.678 1.00 97.38 94 SER A N 1
ATOM 751 C CA . SER A 1 94 ? 0.859 8.279 10.460 1.00 97.38 94 SER A CA 1
ATOM 752 C C . SER A 1 94 ? 1.751 9.250 11.238 1.00 97.38 94 SER A C 1
ATOM 754 O O . SER A 1 94 ? 1.557 10.464 11.161 1.00 97.38 94 SER A O 1
ATOM 756 N N . LYS A 1 95 ? 2.788 8.738 11.916 1.00 97.94 95 LYS A N 1
ATOM 757 C CA . LYS A 1 95 ? 3.759 9.559 12.652 1.00 97.94 95 LYS A CA 1
ATOM 758 C C . LYS A 1 95 ? 4.588 10.449 11.723 1.00 97.94 95 LYS A 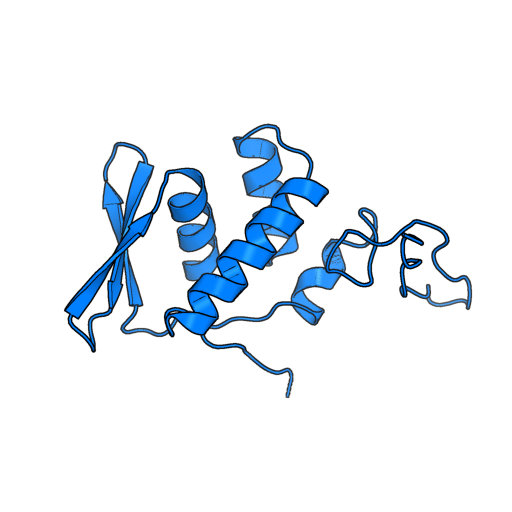C 1
ATOM 760 O O . LYS A 1 95 ? 4.758 11.629 12.025 1.00 97.94 95 LYS A O 1
ATOM 765 N N . ARG A 1 96 ? 5.107 9.898 10.620 1.00 97.12 96 ARG A N 1
ATOM 766 C CA . ARG A 1 96 ? 5.977 10.615 9.672 1.00 97.12 96 ARG A CA 1
ATOM 767 C C . ARG A 1 96 ? 5.261 11.806 9.038 1.00 97.12 96 ARG A C 1
ATOM 769 O O . ARG A 1 96 ? 5.820 12.897 9.010 1.00 97.12 96 ARG A O 1
ATOM 776 N N . TYR A 1 97 ? 4.027 11.607 8.582 1.00 96.31 97 TYR A N 1
ATOM 777 C CA . TYR A 1 97 ? 3.269 12.628 7.852 1.00 96.31 97 TYR A CA 1
ATOM 778 C C . TYR A 1 97 ? 2.253 13.387 8.715 1.00 96.31 97 TYR A C 1
ATOM 780 O O . TYR A 1 97 ? 1.596 14.294 8.214 1.00 96.31 97 TYR A O 1
ATOM 788 N N . ARG A 1 98 ? 2.132 13.056 10.011 1.00 97.12 98 ARG A N 1
ATOM 789 C CA . ARG A 1 98 ? 1.158 13.646 10.953 1.00 97.12 98 ARG A CA 1
ATOM 790 C C . ARG A 1 98 ? -0.291 13.528 10.456 1.00 97.12 98 ARG A C 1
ATOM 792 O O . ARG A 1 98 ? -1.073 14.469 10.556 1.00 97.12 98 ARG A O 1
ATOM 799 N N . VAL A 1 99 ? -0.639 12.357 9.926 1.00 96.00 99 VAL A N 1
ATOM 800 C CA . VAL A 1 99 ? -1.966 12.036 9.365 1.00 96.00 99 VAL A CA 1
ATOM 801 C C . VAL A 1 99 ? -2.674 11.010 10.249 1.00 96.00 99 VAL A C 1
ATOM 803 O O . VAL A 1 99 ? -2.017 10.145 10.827 1.00 96.00 99 VAL A O 1
ATOM 806 N N . ASP A 1 100 ? -4.007 11.069 10.358 1.00 96.25 100 ASP A N 1
ATOM 807 C CA . ASP A 1 100 ? -4.773 10.067 11.111 1.00 96.25 100 ASP A CA 1
ATOM 808 C C . ASP A 1 100 ? -4.595 8.658 10.525 1.00 96.25 100 ASP A C 1
ATOM 810 O O . ASP A 1 100 ? -4.677 8.450 9.314 1.00 96.25 100 ASP A O 1
ATOM 814 N N . SER A 1 101 ? -4.403 7.672 11.401 1.00 95.00 101 SER A N 1
ATOM 815 C CA . SER A 1 101 ? -4.286 6.257 11.043 1.00 95.00 101 SER A CA 1
ATOM 816 C C . SER A 1 101 ? -5.438 5.730 10.179 1.00 95.00 101 SER A C 1
ATOM 818 O O . SER A 1 101 ? -5.196 4.884 9.328 1.00 95.00 101 SER A O 1
ATOM 820 N N . THR A 1 102 ? -6.678 6.206 10.358 1.00 93.38 102 THR A N 1
ATOM 821 C CA . THR A 1 102 ? -7.821 5.761 9.542 1.00 93.38 102 THR A CA 1
ATOM 822 C C . THR A 1 102 ? -7.706 6.257 8.107 1.00 93.38 102 THR A C 1
ATOM 824 O O . THR A 1 102 ? -8.024 5.514 7.183 1.00 93.38 102 THR A O 1
ATOM 827 N N . LYS A 1 103 ? -7.182 7.473 7.908 1.00 93.75 103 LYS A N 1
ATOM 828 C CA . LYS A 1 103 ? -6.889 7.993 6.573 1.00 93.75 103 LYS A CA 1
ATOM 829 C C . LYS A 1 103 ? -5.717 7.244 5.943 1.00 93.75 103 LYS A C 1
ATOM 831 O O . LYS A 1 103 ? -5.833 6.817 4.803 1.00 93.75 103 LYS A O 1
ATOM 836 N N . VAL A 1 104 ? -4.633 7.026 6.696 1.00 95.56 104 VAL A N 1
ATOM 837 C CA . VAL A 1 104 ? -3.490 6.217 6.232 1.00 95.56 104 VAL A CA 1
ATOM 838 C C . VAL A 1 104 ? -3.952 4.833 5.781 1.00 95.56 104 VAL A C 1
ATOM 840 O O . VAL A 1 104 ? -3.492 4.346 4.761 1.00 95.56 104 VAL A O 1
ATOM 843 N N . LEU A 1 105 ? -4.88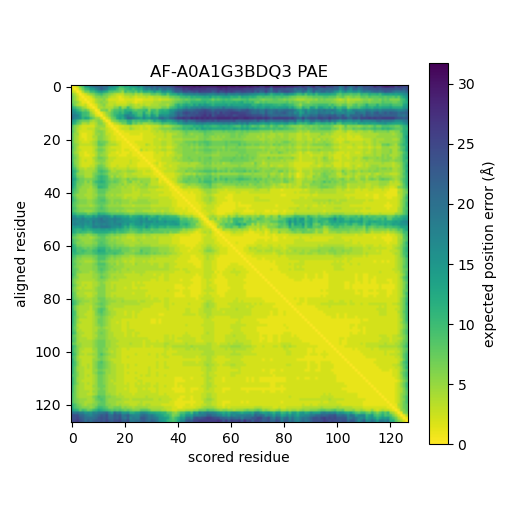2 4.217 6.509 1.00 93.75 105 LEU A N 1
ATOM 844 C CA . LEU A 1 105 ? -5.448 2.915 6.170 1.00 93.75 105 LEU A CA 1
ATOM 845 C C . LEU A 1 105 ? -6.278 2.908 4.894 1.00 93.75 105 LEU A C 1
ATOM 847 O O . LEU A 1 105 ? -6.147 1.977 4.103 1.00 93.75 105 LEU A O 1
ATOM 851 N N . SER A 1 106 ? -7.121 3.922 4.701 1.00 91.38 106 SER A N 1
ATOM 852 C CA . SER A 1 106 ? -7.885 4.074 3.462 1.00 91.38 106 SER A CA 1
ATOM 853 C C . SER A 1 106 ? -6.943 4.249 2.271 1.00 91.38 106 SER A C 1
ATOM 855 O O . SER A 1 106 ? -7.010 3.470 1.325 1.00 91.38 106 SER A O 1
ATOM 857 N N . ASP A 1 107 ? -5.998 5.192 2.367 1.00 93.88 107 ASP A N 1
ATOM 858 C CA . ASP A 1 107 ? -5.014 5.457 1.311 1.00 93.88 107 ASP A CA 1
ATOM 859 C C . ASP A 1 107 ? -4.140 4.209 1.042 1.00 93.88 107 ASP A C 1
ATOM 861 O O . ASP A 1 107 ? -3.846 3.873 -0.106 1.00 93.88 107 ASP A O 1
ATOM 865 N N . PHE A 1 108 ? -3.745 3.484 2.098 1.00 94.81 108 PHE A N 1
ATOM 866 C CA . PHE A 1 108 ? -2.983 2.239 1.992 1.00 94.81 108 PHE A CA 1
ATOM 867 C C . PHE A 1 108 ? -3.778 1.144 1.281 1.00 94.81 108 PHE A C 1
ATOM 869 O O . PHE A 1 108 ? -3.210 0.419 0.472 1.00 94.81 108 PHE A O 1
ATOM 876 N N . ARG A 1 109 ? -5.078 1.007 1.565 1.00 93.19 109 ARG A N 1
ATOM 877 C CA . ARG A 1 109 ? -5.938 0.005 0.923 1.00 93.19 109 ARG A CA 1
ATOM 878 C C . ARG A 1 109 ? -6.033 0.235 -0.582 1.00 93.19 109 ARG A C 1
ATOM 880 O O . ARG A 1 109 ? -5.919 -0.722 -1.344 1.00 93.19 109 ARG A O 1
ATOM 887 N N . ASP A 1 110 ? -6.200 1.484 -1.001 1.00 94.00 110 ASP A N 1
ATOM 888 C CA . ASP A 1 110 ? -6.256 1.834 -2.420 1.00 94.00 110 ASP A CA 1
ATOM 889 C C . ASP A 1 110 ? -4.906 1.581 -3.100 1.00 94.00 110 ASP A C 1
ATOM 891 O O . ASP A 1 110 ? -4.845 0.969 -4.166 1.00 94.00 110 ASP A O 1
ATOM 895 N N . PHE A 1 111 ? -3.804 1.956 -2.442 1.00 96.44 111 PHE A N 1
ATOM 896 C CA . PHE A 1 111 ? -2.457 1.664 -2.930 1.00 96.44 111 PHE A CA 1
ATOM 897 C C . PHE A 1 111 ? -2.194 0.155 -3.041 1.00 96.44 111 PHE A C 1
ATOM 899 O O . PHE A 1 111 ? -1.718 -0.309 -4.072 1.00 96.44 111 PHE A O 1
ATOM 906 N N . TYR A 1 112 ? -2.566 -0.622 -2.022 1.00 95.62 112 TYR A N 1
ATOM 907 C CA . TYR A 1 112 ? -2.480 -2.081 -2.013 1.00 95.62 112 TYR A CA 1
ATOM 908 C C . TYR A 1 112 ? -3.241 -2.699 -3.189 1.00 95.62 112 TYR A C 1
ATOM 910 O O . TYR A 1 112 ? -2.689 -3.544 -3.889 1.00 95.62 112 TYR A O 1
ATOM 918 N N . ASN A 1 113 ? -4.485 -2.273 -3.430 1.00 94.50 113 ASN A N 1
ATOM 919 C CA . ASN A 1 113 ? -5.290 -2.800 -4.533 1.00 94.50 113 ASN A CA 1
ATOM 920 C C . ASN A 1 113 ? -4.636 -2.495 -5.885 1.00 94.50 113 ASN A C 1
ATOM 922 O O . ASN A 1 113 ? -4.481 -3.406 -6.688 1.00 94.50 113 ASN A O 1
ATOM 926 N N . ASN A 1 114 ? -4.141 -1.269 -6.085 1.00 96.00 114 ASN A N 1
ATOM 927 C CA . ASN A 1 114 ? -3.412 -0.913 -7.304 1.00 96.00 114 ASN A CA 1
ATOM 928 C C . ASN A 1 114 ? -2.159 -1.781 -7.503 1.00 96.00 114 ASN A C 1
ATOM 930 O O . ASN A 1 114 ? -1.891 -2.233 -8.612 1.00 96.00 114 ASN A O 1
ATOM 934 N N . LEU A 1 115 ? -1.389 -2.045 -6.441 1.00 97.25 115 LEU A N 1
ATOM 935 C CA . LEU A 1 115 ? -0.214 -2.917 -6.524 1.00 97.25 115 LEU A CA 1
ATOM 936 C C . LEU A 1 115 ? -0.591 -4.365 -6.870 1.00 97.25 115 LEU A C 1
ATOM 938 O O . LEU A 1 115 ? 0.153 -5.016 -7.600 1.00 97.25 115 LEU A O 1
ATOM 942 N N . VAL A 1 116 ? -1.719 -4.870 -6.359 1.00 95.62 116 VAL A N 1
ATOM 943 C CA . VAL A 1 116 ? -2.234 -6.202 -6.721 1.00 95.62 116 VAL A CA 1
ATOM 944 C C . VAL A 1 116 ? -2.650 -6.233 -8.187 1.00 95.62 116 VAL A C 1
ATOM 946 O O . VAL A 1 116 ? -2.242 -7.139 -8.910 1.00 95.62 116 VAL A O 1
ATOM 949 N N . ASP A 1 117 ? -3.430 -5.249 -8.631 1.00 95.50 117 ASP A N 1
ATOM 950 C CA . ASP A 1 117 ? -3.968 -5.197 -9.993 1.00 95.50 117 ASP A CA 1
ATOM 951 C C . ASP A 1 117 ? -2.851 -5.068 -11.042 1.00 95.50 117 ASP A C 1
ATOM 953 O O . ASP A 1 117 ? -2.950 -5.622 -12.135 1.00 95.50 117 ASP A O 1
ATOM 957 N N . LEU A 1 118 ? -1.750 -4.398 -10.687 1.00 95.69 118 LEU A N 1
ATOM 958 C CA . LEU A 1 118 ? -0.539 -4.293 -11.506 1.00 95.69 118 LEU A CA 1
ATOM 959 C C . LEU A 1 118 ? 0.387 -5.519 -11.412 1.00 95.69 118 LEU A C 1
ATOM 961 O O . LEU A 1 118 ? 1.425 -5.541 -12.070 1.00 95.69 118 LEU A O 1
ATOM 965 N N . GLY A 1 119 ? 0.067 -6.517 -10.582 1.00 94.75 119 GLY A N 1
ATOM 966 C CA . GLY A 1 119 ? 0.914 -7.695 -10.358 1.00 94.75 119 GLY A CA 1
ATOM 967 C C . GLY A 1 119 ? 2.206 -7.415 -9.577 1.00 94.75 119 GLY A C 1
ATOM 968 O O . GLY A 1 119 ? 3.083 -8.273 -9.509 1.00 94.75 119 GLY A O 1
ATOM 969 N N . LEU A 1 120 ? 2.328 -6.236 -8.960 1.00 96.75 120 LEU A N 1
ATOM 970 C CA . LEU A 1 120 ? 3.512 -5.809 -8.204 1.00 96.75 120 LEU A CA 1
ATOM 971 C C . LEU A 1 120 ? 3.568 -6.407 -6.796 1.00 96.75 120 LEU A C 1
ATOM 973 O O . LEU A 1 120 ? 4.640 -6.472 -6.191 1.00 96.75 120 LEU A O 1
ATOM 977 N N . ILE A 1 121 ? 2.426 -6.852 -6.272 1.00 96.19 121 ILE A N 1
ATOM 978 C CA . ILE A 1 121 ? 2.329 -7.692 -5.077 1.00 96.19 121 ILE A CA 1
ATOM 979 C C . ILE A 1 121 ? 1.315 -8.813 -5.311 1.00 96.19 121 ILE A C 1
ATOM 981 O O . ILE A 1 121 ? 0.328 -8.636 -6.019 1.00 96.19 121 ILE A O 1
ATOM 985 N N . ALA A 1 122 ? 1.524 -9.961 -4.672 1.00 93.06 122 ALA A N 1
ATOM 986 C CA . ALA A 1 122 ? 0.551 -11.048 -4.658 1.00 93.06 122 ALA A CA 1
ATOM 987 C C . ALA A 1 122 ? -0.241 -11.032 -3.347 1.00 93.06 122 ALA A C 1
ATOM 989 O O . ALA A 1 122 ? 0.351 -10.881 -2.274 1.00 93.06 122 ALA A O 1
ATOM 990 N N . LYS A 1 123 ? -1.562 -11.241 -3.416 1.00 89.00 123 LYS A N 1
ATOM 991 C CA . LYS A 1 123 ? -2.382 -11.516 -2.227 1.00 89.00 123 LYS A CA 1
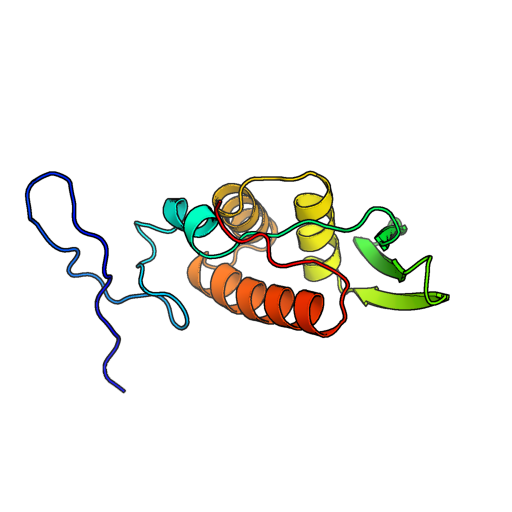ATOM 992 C C . LYS A 1 123 ? -1.913 -12.835 -1.616 1.00 89.00 123 LYS A C 1
ATOM 994 O O . LYS A 1 123 ? -1.898 -13.855 -2.297 1.00 89.00 123 LYS A O 1
ATOM 999 N N . HIS A 1 124 ? -1.513 -12.816 -0.348 1.00 75.19 124 HIS A N 1
ATOM 1000 C CA . HIS A 1 124 ? -1.151 -14.043 0.359 1.00 75.19 124 HIS A CA 1
ATOM 1001 C C . HIS A 1 124 ? -2.372 -14.530 1.137 1.00 75.19 124 HIS A C 1
ATOM 1003 O O . HIS A 1 124 ? -2.637 -14.056 2.241 1.00 75.19 124 HIS A O 1
ATOM 1009 N N . GLU A 1 125 ? -3.140 -15.455 0.566 1.00 53.88 125 GLU A N 1
ATOM 1010 C CA . GLU A 1 125 ? -4.248 -16.077 1.294 1.00 53.88 125 GLU A CA 1
ATOM 1011 C C . GLU A 1 125 ? -3.705 -16.820 2.526 1.00 53.88 125 GLU A C 1
ATOM 1013 O O . GLU A 1 125 ? -2.581 -17.336 2.527 1.00 53.88 125 GLU A O 1
ATOM 1018 N N . ALA A 1 126 ? -4.455 -16.785 3.627 1.00 47.91 126 ALA A N 1
ATOM 1019 C CA . ALA A 1 126 ? -4.132 -17.583 4.798 1.00 47.91 126 ALA A CA 1
ATOM 1020 C C . ALA A 1 126 ? -4.332 -19.058 4.430 1.00 47.91 126 ALA A C 1
ATOM 1022 O O . ALA A 1 126 ? -5.434 -19.435 4.038 1.00 47.91 126 ALA A O 1
ATOM 1023 N N . SER A 1 127 ? -3.267 -19.857 4.518 1.00 38.62 127 SER A N 1
ATOM 1024 C CA . SER A 1 127 ? -3.390 -21.319 4.567 1.00 38.62 127 SER A CA 1
ATOM 1025 C C . SER A 1 127 ? -4.035 -21.752 5.879 1.00 38.62 127 SER A C 1
ATOM 1027 O O . SER A 1 127 ? -3.772 -21.072 6.901 1.00 38.62 127 SER A O 1
#